Protein AF-A0A7C8EGX4-F1 (afdb_monomer_lite)

Sequence (87 aa):
MSLGTGQSADMERIPCRLCSRGTMRWAVIKPYNLNVGIAMMVAGFLCLITGLLSLLGLILLLIGGYLVWARKAVWLCDHCGAIVERV

Foldseek 3Di:
DDDPPDDDPPPPFPQDPVPSPWTWDKDWDQPADLVQLVVLLVVLVVCCVVVPNVVSSVVSNVVSVCSNPDIFIWTATPPPRDTHGDD

Radius of gyration: 21.51 Å; chains: 1; bounding box: 44×36×63 Å

Structure (mmCIF, N/CA/C/O backbone):
data_AF-A0A7C8EGX4-F1
#
_entry.id   AF-A0A7C8EGX4-F1
#
loop_
_atom_site.group_PDB
_atom_site.id
_atom_site.type_symbol
_atom_site.label_atom_id
_atom_site.label_alt_id
_atom_site.label_comp_id
_atom_site.label_asym_id
_atom_site.label_entity_id
_atom_site.label_seq_id
_atom_site.pdbx_PDB_ins_code
_atom_site.Cartn_x
_atom_site.Cartn_y
_atom_site.Cartn_z
_atom_site.occupancy
_atom_site.B_iso_or_equiv
_atom_site.auth_seq_id
_atom_site.auth_comp_id
_atom_site.auth_asym_id
_atom_site.auth_atom_id
_atom_site.pdbx_PDB_model_num
ATOM 1 N N . MET A 1 1 ? -22.344 -28.505 41.252 1.00 38.72 1 MET A N 1
ATOM 2 C CA . MET A 1 1 ? -21.431 -27.361 41.050 1.00 38.72 1 MET A CA 1
ATOM 3 C C . MET A 1 1 ? -20.987 -27.404 39.598 1.00 38.72 1 MET A C 1
ATOM 5 O O . MET A 1 1 ? -20.108 -28.184 39.265 1.00 38.72 1 MET A O 1
ATOM 9 N N . SER A 1 2 ? -21.686 -26.684 38.721 1.00 34.25 2 SER A N 1
ATOM 10 C CA . SER A 1 2 ? -21.415 -26.701 37.280 1.00 34.25 2 SER A CA 1
ATOM 11 C C . SER A 1 2 ? -20.484 -25.545 36.939 1.00 34.25 2 SER A C 1
ATOM 13 O O . SER A 1 2 ? -20.883 -24.387 37.032 1.00 34.25 2 SER A O 1
ATOM 15 N N . LEU A 1 3 ? -19.239 -25.861 36.580 1.00 47.78 3 LEU A N 1
ATOM 16 C CA . LEU A 1 3 ? -18.317 -24.905 35.978 1.00 47.78 3 LEU A CA 1
ATOM 17 C C . LEU A 1 3 ? -18.771 -24.640 34.539 1.00 47.78 3 LEU A C 1
ATOM 19 O O . LEU A 1 3 ? -18.592 -25.476 33.658 1.00 47.78 3 LEU A O 1
ATOM 23 N N . GLY A 1 4 ? -19.391 -23.482 34.317 1.00 45.34 4 GLY A N 1
ATOM 24 C CA . GLY A 1 4 ? -19.676 -22.965 32.984 1.00 45.34 4 GLY A CA 1
ATOM 25 C C . GLY A 1 4 ? -18.393 -22.465 32.328 1.00 45.34 4 GLY A C 1
ATOM 26 O O . GLY A 1 4 ? -18.043 -21.295 32.448 1.00 45.34 4 GLY A O 1
ATOM 27 N N . THR A 1 5 ? -17.685 -23.347 31.628 1.00 54.56 5 THR A N 1
ATOM 28 C CA . THR A 1 5 ? -16.677 -22.967 30.633 1.00 54.56 5 THR A CA 1
ATOM 29 C C . THR A 1 5 ? -17.401 -22.441 29.400 1.00 54.56 5 THR A C 1
ATOM 31 O O . THR A 1 5 ? -17.909 -23.221 28.597 1.00 54.56 5 THR A O 1
ATOM 34 N N . GLY A 1 6 ? -17.505 -21.120 29.273 1.00 44.31 6 GLY A N 1
ATOM 35 C CA . GLY A 1 6 ? -18.211 -20.524 28.141 1.00 44.31 6 GLY A CA 1
ATOM 36 C C . GLY A 1 6 ? -18.334 -19.008 28.187 1.00 44.31 6 GLY A C 1
ATOM 37 O O . GLY A 1 6 ? -19.402 -18.492 27.890 1.00 44.31 6 GLY A O 1
ATOM 38 N N . GLN A 1 7 ? -17.276 -18.285 28.557 1.00 43.06 7 GLN A N 1
ATOM 39 C CA . GLN A 1 7 ? -17.153 -16.884 28.150 1.00 43.06 7 GLN A CA 1
ATOM 40 C C . GLN A 1 7 ? -16.093 -16.801 27.064 1.00 43.06 7 GLN A C 1
ATOM 42 O O . GLN A 1 7 ? -14.896 -16.650 27.293 1.00 43.06 7 GLN A O 1
ATOM 47 N N . SER A 1 8 ? -16.606 -17.040 25.862 1.00 45.22 8 SER A N 1
ATOM 48 C CA . SER A 1 8 ? -16.162 -16.500 24.589 1.00 45.22 8 SER A CA 1
ATOM 49 C C . SER A 1 8 ? -15.335 -15.233 24.776 1.00 45.22 8 SER A C 1
ATOM 51 O O . SER A 1 8 ? -15.743 -14.335 25.504 1.00 45.22 8 SER A O 1
ATOM 53 N N . ALA A 1 9 ? -14.202 -15.154 24.086 1.00 41.41 9 ALA A N 1
ATOM 54 C CA . ALA A 1 9 ? -13.483 -13.913 23.869 1.00 41.41 9 ALA A CA 1
ATOM 55 C C . ALA A 1 9 ? -14.457 -12.854 23.322 1.00 41.41 9 ALA A C 1
ATOM 57 O O . ALA A 1 9 ? -14.733 -12.813 22.121 1.00 41.41 9 ALA A O 1
ATOM 58 N N . ASP A 1 10 ? -15.017 -12.040 24.214 1.00 46.09 10 ASP A N 1
ATOM 59 C CA . ASP A 1 10 ? -15.786 -10.858 23.871 1.00 46.09 10 ASP A CA 1
ATOM 60 C C . ASP A 1 10 ? -14.809 -9.900 23.192 1.00 46.09 10 ASP A C 1
ATOM 62 O O . ASP A 1 10 ? -14.097 -9.127 23.831 1.00 46.09 10 ASP A O 1
ATOM 66 N N . MET A 1 11 ? -14.723 -9.996 21.862 1.00 54.28 11 MET A N 1
ATOM 67 C CA . MET A 1 11 ? -14.251 -8.894 21.035 1.00 54.28 11 MET A CA 1
ATOM 68 C C . MET A 1 11 ? -15.105 -7.698 21.419 1.00 54.28 11 MET A C 1
ATOM 70 O O . MET A 1 11 ? -16.271 -7.628 21.036 1.00 54.28 11 MET A O 1
ATOM 74 N N . GLU A 1 12 ? -14.524 -6.816 22.225 1.00 55.22 12 GLU A N 1
ATOM 75 C CA . GLU A 1 12 ? -15.108 -5.581 22.723 1.00 55.22 12 GLU A CA 1
ATOM 76 C C . GLU A 1 12 ? -15.794 -4.849 21.559 1.00 55.22 12 GLU A C 1
ATOM 78 O O . GLU A 1 12 ? -15.151 -4.232 20.705 1.00 55.22 12 GLU A O 1
ATOM 83 N N . ARG A 1 13 ? -17.119 -5.010 21.445 1.00 60.34 13 ARG A N 1
ATOM 84 C CA . ARG A 1 13 ? -17.905 -4.391 20.377 1.00 60.34 13 ARG A CA 1
ATOM 85 C C . ARG A 1 13 ? -18.082 -2.932 20.750 1.00 60.34 13 ARG A C 1
ATOM 87 O O . ARG A 1 13 ? -19.007 -2.580 21.476 1.00 60.34 13 ARG A O 1
ATOM 94 N N . ILE A 1 14 ? -17.183 -2.085 20.262 1.00 71.06 14 ILE A N 1
ATOM 95 C CA . ILE A 1 14 ? -17.234 -0.648 20.525 1.00 71.06 14 ILE A CA 1
ATOM 96 C C . ILE A 1 14 ? -18.506 -0.083 19.862 1.00 71.06 14 ILE A C 1
ATOM 98 O O . ILE A 1 14 ? -18.655 -0.193 18.639 1.00 71.06 14 ILE A O 1
ATOM 102 N N . PRO A 1 15 ? -19.443 0.512 20.622 1.00 73.81 15 PRO A N 1
ATOM 103 C CA . PRO A 1 15 ? -20.626 1.132 20.041 1.00 73.81 15 PRO A CA 1
ATOM 104 C C . PRO A 1 15 ? -20.223 2.357 19.211 1.00 73.81 15 PRO A C 1
ATOM 106 O O . PRO A 1 15 ? -19.368 3.156 19.606 1.00 73.81 15 PRO A O 1
ATOM 109 N N . CYS A 1 16 ? -20.839 2.530 18.043 1.00 78.62 16 CYS A N 1
ATOM 110 C CA . CYS A 1 16 ? -20.557 3.675 17.187 1.00 78.62 16 CYS A CA 1
ATOM 111 C C . CYS A 1 16 ? -21.082 4.966 17.832 1.00 78.62 16 CYS A C 1
ATOM 113 O O . CYS A 1 16 ? -22.291 5.180 17.890 1.00 78.62 16 CYS A O 1
ATOM 115 N N . ARG A 1 17 ? -20.189 5.872 18.257 1.00 76.88 17 ARG A N 1
ATOM 116 C CA . ARG A 1 17 ? -20.580 7.172 18.844 1.00 76.88 17 ARG A CA 1
ATOM 117 C C . ARG A 1 17 ? -21.363 8.082 17.890 1.00 76.88 17 ARG A C 1
ATOM 119 O O . ARG A 1 17 ? -22.047 8.979 18.362 1.00 76.88 17 ARG A O 1
ATOM 126 N N . LEU A 1 18 ? -21.273 7.857 16.575 1.00 80.19 18 LEU A N 1
ATOM 127 C CA . LEU A 1 18 ? -21.945 8.692 15.577 1.00 80.19 18 LEU A CA 1
ATOM 128 C C . LEU A 1 18 ? -23.437 8.356 15.434 1.00 80.19 18 LEU A C 1
ATOM 130 O O . LEU A 1 18 ? -24.259 9.257 15.337 1.00 80.19 18 LEU A O 1
ATOM 134 N N . CYS A 1 19 ? -23.788 7.066 15.403 1.00 81.44 19 CYS A N 1
ATOM 135 C CA . CYS A 1 19 ? -25.170 6.623 15.181 1.00 81.44 19 CYS A CA 1
ATOM 136 C C . CYS A 1 19 ? -25.817 5.932 16.385 1.00 81.44 19 CYS A C 1
ATOM 138 O O . CYS A 1 19 ? -27.006 5.634 16.302 1.00 81.44 19 CYS A O 1
ATOM 140 N N . SER A 1 20 ? -25.040 5.615 17.433 1.00 74.75 20 SER A N 1
ATOM 141 C CA . SER A 1 20 ? -25.412 4.927 18.689 1.00 74.75 20 SER A CA 1
ATOM 142 C C . SER A 1 20 ? -26.182 3.601 18.567 1.00 74.75 20 SER A C 1
ATOM 144 O O . SER A 1 20 ? -26.430 2.944 19.572 1.00 74.75 20 SER A O 1
ATOM 146 N N . ARG A 1 21 ? -26.513 3.169 17.345 1.00 77.38 21 ARG A N 1
ATOM 147 C CA . ARG A 1 21 ? -27.236 1.932 17.021 1.00 77.38 21 ARG A CA 1
ATOM 148 C C . ARG A 1 21 ? -26.329 0.832 16.482 1.00 77.38 21 ARG A C 1
ATOM 150 O O . ARG A 1 21 ? -26.616 -0.342 16.673 1.00 77.38 21 ARG A O 1
ATOM 157 N N . GLY A 1 22 ? -25.272 1.205 15.762 1.00 78.88 22 GLY A N 1
ATOM 158 C CA . GLY A 1 22 ? -24.352 0.262 15.132 1.00 78.88 22 GLY A CA 1
ATOM 159 C C . GLY A 1 22 ? -23.167 -0.103 16.021 1.00 78.88 22 GLY A C 1
ATOM 160 O O . GLY A 1 22 ? -22.715 0.698 16.841 1.00 78.88 22 GLY A O 1
ATOM 161 N N . THR A 1 23 ? -22.621 -1.296 15.809 1.00 81.44 23 THR A N 1
ATOM 162 C CA . THR A 1 23 ? -21.328 -1.708 16.363 1.00 81.44 23 THR A CA 1
ATOM 163 C C . THR A 1 23 ? -20.204 -1.380 15.389 1.00 81.44 23 THR A C 1
ATOM 165 O O . THR A 1 23 ? -20.384 -1.429 14.169 1.00 81.44 23 THR A O 1
ATOM 168 N N . MET A 1 24 ? -19.039 -1.029 15.923 1.00 78.12 24 MET A N 1
ATOM 169 C CA . MET A 1 24 ? -17.820 -0.892 15.138 1.00 78.12 24 MET A CA 1
ATOM 170 C C . MET A 1 24 ? -17.220 -2.279 14.920 1.00 78.12 24 MET A C 1
ATOM 172 O O . MET A 1 24 ? -16.949 -3.000 15.882 1.00 78.12 24 MET A O 1
ATOM 176 N N . ARG A 1 25 ? -16.988 -2.643 13.662 1.00 80.25 25 ARG A N 1
ATOM 177 C CA . ARG A 1 25 ? -16.229 -3.837 13.297 1.00 80.25 25 ARG A CA 1
ATOM 178 C C . ARG A 1 25 ? -14.806 -3.467 12.918 1.00 80.25 25 ARG A C 1
ATOM 180 O O . ARG A 1 25 ? -14.544 -2.399 12.360 1.00 80.25 25 ARG A O 1
ATOM 187 N N . TRP A 1 26 ? -13.894 -4.388 13.194 1.00 76.69 26 TRP A N 1
ATOM 188 C CA . TRP A 1 26 ? -12.531 -4.294 12.706 1.00 76.69 26 TRP A CA 1
ATOM 189 C C . TRP A 1 26 ? -12.519 -4.559 11.200 1.00 76.69 26 TRP A C 1
ATOM 191 O O . TRP A 1 26 ? -12.960 -5.616 10.744 1.00 76.69 26 TRP A O 1
ATOM 201 N N . ALA A 1 27 ? -12.031 -3.592 10.429 1.00 75.44 27 ALA A N 1
ATOM 202 C CA . ALA A 1 27 ? -11.852 -3.739 8.996 1.00 75.44 27 ALA A CA 1
ATOM 203 C C . ALA A 1 27 ? -10.462 -3.245 8.597 1.00 75.44 27 ALA A C 1
ATOM 205 O O . ALA A 1 27 ? -10.014 -2.171 8.994 1.00 75.44 27 ALA A O 1
ATOM 206 N N . VAL A 1 28 ? -9.775 -4.025 7.770 1.00 76.56 28 VAL A N 1
ATOM 207 C CA . VAL A 1 28 ? -8.551 -3.571 7.112 1.00 76.56 28 VAL A CA 1
ATOM 208 C C . VAL A 1 28 ? -8.943 -3.079 5.736 1.00 76.56 28 VAL A C 1
ATOM 210 O O . VAL A 1 28 ? -9.271 -3.879 4.859 1.00 76.56 28 VAL A O 1
ATOM 213 N N . ILE A 1 29 ? -8.928 -1.763 5.555 1.00 76.62 29 ILE A N 1
ATOM 214 C CA . ILE A 1 29 ? -9.199 -1.152 4.257 1.00 76.62 29 ILE A CA 1
ATOM 215 C C . ILE A 1 29 ? -7.890 -0.755 3.583 1.00 76.62 29 ILE A C 1
ATOM 217 O O . ILE A 1 29 ? -6.875 -0.476 4.230 1.00 76.62 29 ILE A O 1
ATOM 221 N N . LYS A 1 30 ? -7.916 -0.737 2.251 1.00 74.75 30 LYS A N 1
ATOM 222 C CA . LYS A 1 30 ? -6.852 -0.126 1.458 1.00 74.75 30 LYS A CA 1
ATOM 223 C C . LYS A 1 30 ? -7.119 1.382 1.439 1.00 74.75 30 LYS A C 1
ATOM 225 O O . LYS A 1 30 ? -8.162 1.776 0.924 1.00 74.75 30 LYS A O 1
ATOM 230 N N . PRO A 1 31 ? -6.236 2.215 2.019 1.00 68.25 31 PRO A N 1
ATOM 231 C CA . PRO A 1 31 ? -6.443 3.662 2.065 1.00 68.25 31 PRO A CA 1
ATOM 232 C C . PRO A 1 31 ? -6.323 4.310 0.680 1.00 68.25 31 PRO A C 1
ATOM 234 O O . PRO A 1 31 ? -6.841 5.399 0.462 1.00 68.25 31 PRO A O 1
ATOM 237 N N . TYR A 1 32 ? -5.660 3.633 -0.259 1.00 75.75 32 TYR A N 1
ATOM 238 C CA . TYR A 1 32 ? -5.410 4.131 -1.603 1.00 75.75 32 TYR A CA 1
ATOM 239 C C . TYR A 1 32 ? -6.130 3.294 -2.656 1.00 75.75 32 TYR A C 1
ATOM 241 O O . TYR A 1 32 ? -6.368 2.095 -2.485 1.00 75.75 32 TYR A O 1
ATOM 249 N N . ASN A 1 33 ? -6.447 3.937 -3.781 1.00 80.38 33 ASN A N 1
ATOM 250 C CA . ASN A 1 33 ? -7.014 3.255 -4.931 1.00 80.38 33 ASN A CA 1
ATOM 251 C C . ASN A 1 33 ? -5.955 2.334 -5.552 1.00 80.38 33 ASN A C 1
ATOM 253 O O . ASN A 1 33 ? -4.936 2.791 -6.071 1.00 80.38 33 ASN A O 1
ATOM 257 N N . LEU A 1 34 ? -6.218 1.030 -5.510 1.00 82.44 34 LEU A N 1
ATOM 258 C CA . LEU A 1 34 ? -5.313 -0.005 -6.002 1.00 82.44 34 LEU A CA 1
ATOM 259 C C . LEU A 1 34 ? -4.931 0.202 -7.477 1.00 82.44 34 LEU A C 1
ATOM 261 O O . LEU A 1 34 ? -3.789 -0.053 -7.851 1.00 82.44 34 LEU A O 1
ATOM 265 N N . ASN A 1 35 ? -5.848 0.741 -8.285 1.00 86.69 35 ASN A N 1
ATOM 266 C CA . ASN A 1 35 ? -5.600 1.027 -9.699 1.00 86.69 35 ASN A CA 1
ATOM 267 C C . ASN A 1 35 ? -4.496 2.074 -9.890 1.00 86.69 35 ASN A C 1
ATOM 269 O O . ASN A 1 35 ? -3.700 1.957 -10.817 1.00 86.69 35 ASN A O 1
ATOM 273 N N . VAL A 1 36 ? -4.409 3.064 -8.994 1.00 87.12 36 VAL A N 1
ATOM 274 C CA . VAL A 1 36 ? -3.359 4.094 -9.039 1.00 87.12 36 VAL A CA 1
ATOM 275 C C . VAL A 1 36 ? -2.001 3.474 -8.719 1.00 87.12 36 VAL A C 1
ATOM 277 O O . VAL A 1 36 ? -1.035 3.719 -9.436 1.00 87.12 36 VAL A O 1
ATOM 280 N N . GLY A 1 37 ? -1.930 2.610 -7.701 1.00 86.19 37 GLY A N 1
ATOM 281 C CA . GLY A 1 37 ? -0.696 1.898 -7.357 1.00 86.19 37 GLY A CA 1
ATOM 282 C C . GLY A 1 37 ? -0.191 1.001 -8.494 1.00 86.19 37 GLY A C 1
ATOM 283 O O . GLY A 1 37 ? 0.992 1.042 -8.830 1.00 86.19 37 GLY A O 1
ATOM 284 N N . ILE A 1 38 ? -1.093 0.257 -9.147 1.00 90.06 38 ILE A N 1
ATOM 285 C CA . ILE A 1 38 ? -0.755 -0.560 -10.325 1.00 90.06 38 ILE A CA 1
ATOM 286 C C . ILE A 1 38 ? -0.292 0.321 -11.490 1.00 90.06 38 ILE A C 1
ATOM 288 O O . ILE A 1 38 ? 0.730 0.022 -12.104 1.00 90.06 38 ILE A O 1
ATOM 292 N N . ALA A 1 39 ? -0.993 1.419 -11.782 1.00 91.06 39 ALA A N 1
ATOM 293 C CA . ALA A 1 39 ? -0.608 2.329 -12.860 1.00 91.06 39 ALA A CA 1
ATOM 294 C C . ALA A 1 39 ? 0.802 2.908 -12.644 1.00 91.06 39 ALA A C 1
ATOM 296 O O . ALA A 1 39 ? 1.602 2.944 -13.580 1.00 91.06 39 ALA A O 1
ATOM 297 N N . MET A 1 40 ? 1.140 3.287 -11.406 1.00 90.44 40 MET A N 1
ATOM 298 C CA . MET A 1 40 ? 2.487 3.754 -11.060 1.00 90.44 40 MET A CA 1
ATOM 299 C C . MET A 1 40 ? 3.542 2.656 -11.214 1.00 90.44 40 MET A C 1
ATOM 301 O O . MET A 1 40 ? 4.633 2.940 -11.709 1.00 90.44 40 MET A O 1
ATOM 305 N N . MET A 1 41 ? 3.223 1.403 -10.866 1.00 91.88 41 MET A N 1
ATOM 306 C CA . MET A 1 41 ? 4.136 0.284 -11.110 1.00 91.88 41 MET A CA 1
ATOM 307 C C . MET A 1 41 ? 4.414 0.077 -12.601 1.00 91.88 41 MET A C 1
ATOM 309 O O . MET A 1 41 ? 5.570 -0.067 -12.994 1.00 91.88 41 MET A O 1
ATOM 313 N N . VAL A 1 42 ? 3.370 0.083 -13.435 1.00 93.69 42 VAL A N 1
ATOM 314 C CA . VAL A 1 42 ? 3.502 -0.106 -14.889 1.00 93.69 42 VAL A CA 1
ATOM 315 C C . VAL A 1 42 ? 4.337 1.019 -15.500 1.00 93.69 42 VAL A C 1
ATOM 317 O O . VAL A 1 42 ? 5.264 0.747 -16.262 1.00 93.69 42 VAL A O 1
ATOM 320 N N . ALA A 1 43 ? 4.072 2.273 -15.121 1.00 91.50 43 ALA A N 1
ATOM 321 C CA . ALA A 1 43 ? 4.865 3.417 -15.565 1.00 91.50 43 ALA A CA 1
ATOM 322 C C . ALA A 1 43 ? 6.338 3.295 -15.136 1.00 91.50 43 ALA A C 1
ATOM 324 O O . ALA A 1 43 ? 7.237 3.485 -15.954 1.00 91.50 43 ALA A O 1
ATOM 325 N N . GLY A 1 44 ? 6.594 2.911 -13.880 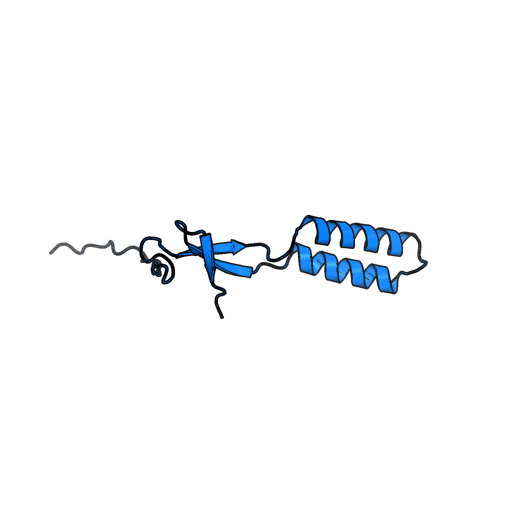1.00 91.50 44 GLY A N 1
ATOM 326 C CA . GLY A 1 44 ? 7.951 2.713 -13.373 1.00 91.50 44 GLY A CA 1
ATOM 327 C C . GLY A 1 44 ? 8.712 1.610 -14.111 1.00 91.50 44 GLY A C 1
ATOM 328 O O . GLY A 1 44 ? 9.882 1.785 -14.458 1.00 91.50 44 GLY A O 1
ATOM 329 N N . PHE A 1 45 ? 8.034 0.5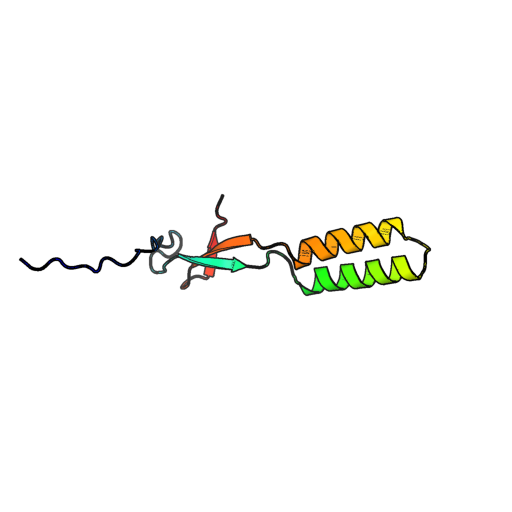05 -14.426 1.00 92.19 45 PHE A N 1
ATOM 330 C CA . PHE A 1 45 ? 8.608 -0.603 -15.188 1.00 92.19 45 PHE A CA 1
ATOM 331 C C . PHE A 1 45 ? 8.954 -0.199 -16.630 1.00 92.19 45 PHE A C 1
ATOM 333 O O . PHE A 1 45 ? 10.044 -0.508 -17.112 1.00 92.19 45 PHE A O 1
ATOM 340 N N . LEU A 1 46 ? 8.080 0.565 -17.296 1.00 92.81 46 LEU A N 1
ATOM 341 C CA . LEU A 1 46 ? 8.350 1.125 -18.627 1.00 92.81 46 LEU A CA 1
ATOM 342 C C . LEU A 1 46 ? 9.557 2.079 -18.616 1.00 92.81 46 LEU A C 1
ATOM 344 O O . LEU A 1 46 ? 10.398 2.023 -19.517 1.00 92.81 46 LEU A O 1
ATOM 348 N N . CYS A 1 47 ? 9.689 2.915 -17.581 1.00 90.56 47 CYS A N 1
ATOM 349 C CA . CYS A 1 47 ? 10.853 3.792 -17.411 1.00 90.56 47 CYS A CA 1
ATOM 350 C C . CYS A 1 47 ? 12.162 3.014 -17.202 1.0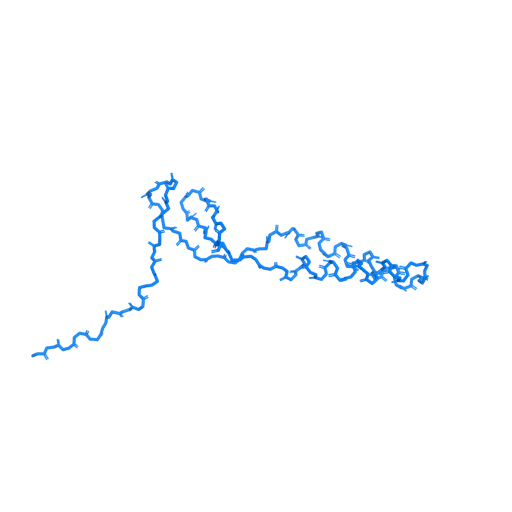0 90.56 47 CYS A C 1
ATOM 352 O O . CYS A 1 47 ? 13.210 3.458 -17.671 1.00 90.56 47 CYS A O 1
ATOM 354 N N . LEU A 1 48 ? 12.116 1.863 -16.523 1.00 90.06 48 LEU A N 1
ATOM 355 C CA . LEU A 1 48 ? 13.289 1.007 -16.320 1.00 90.06 48 LEU A CA 1
ATOM 356 C C . LEU A 1 48 ? 13.710 0.280 -17.598 1.00 90.06 48 LEU A C 1
ATOM 358 O O . LEU A 1 48 ? 14.898 0.259 -17.906 1.00 90.06 48 LEU A O 1
ATOM 362 N N . ILE A 1 49 ? 12.758 -0.268 -18.362 1.00 91.12 49 ILE A N 1
ATOM 363 C CA . ILE A 1 49 ? 13.054 -0.962 -19.629 1.00 91.12 49 ILE A CA 1
ATOM 364 C C . ILE A 1 49 ? 13.669 -0.007 -20.653 1.00 91.12 49 ILE A C 1
ATOM 366 O O . ILE A 1 49 ? 14.598 -0.374 -21.366 1.00 91.12 49 ILE A O 1
ATOM 370 N N . THR A 1 50 ? 13.154 1.219 -20.734 1.00 88.69 50 THR A N 1
ATOM 371 C CA . THR A 1 50 ? 13.634 2.217 -21.701 1.00 88.69 50 THR A CA 1
ATOM 372 C C . THR A 1 50 ? 14.976 2.839 -21.314 1.00 88.69 50 THR A C 1
ATOM 374 O O . THR A 1 50 ? 15.604 3.480 -22.152 1.00 88.69 50 THR A O 1
ATOM 377 N N . GLY A 1 51 ? 15.429 2.678 -20.065 1.00 82.06 51 GLY A N 1
ATOM 378 C CA . GLY A 1 51 ? 16.734 3.149 -19.586 1.00 82.06 51 GLY A CA 1
ATOM 379 C C . GLY A 1 51 ? 16.911 4.672 -19.522 1.00 82.06 51 GLY A C 1
ATOM 380 O O . GLY A 1 51 ? 17.938 5.142 -19.040 1.00 82.06 51 GLY A O 1
ATOM 381 N N . LEU A 1 52 ? 15.924 5.457 -19.969 1.00 79.81 52 LEU A N 1
ATOM 382 C CA . LEU A 1 52 ? 15.992 6.922 -20.000 1.00 79.81 52 LEU A CA 1
ATOM 383 C C . LEU A 1 52 ? 15.921 7.539 -18.596 1.00 79.81 52 LEU A C 1
ATOM 385 O O . LEU A 1 52 ? 16.497 8.589 -18.331 1.00 79.81 52 LEU A O 1
ATOM 389 N N . LEU A 1 53 ? 15.158 6.897 -17.710 1.00 86.75 53 LEU A N 1
ATOM 390 C CA . LEU A 1 53 ? 14.706 7.441 -16.429 1.00 86.75 53 LEU A CA 1
ATOM 391 C C . LEU A 1 53 ? 14.753 6.361 -15.341 1.00 86.75 53 LEU A C 1
ATOM 393 O O . LEU A 1 53 ? 13.842 6.242 -14.526 1.00 86.75 53 LEU A O 1
ATOM 397 N N . SER A 1 54 ? 15.817 5.559 -15.317 1.00 87.44 54 SER A N 1
ATOM 398 C CA . SER A 1 54 ? 15.942 4.385 -14.440 1.00 87.44 54 SER A CA 1
ATOM 399 C C . SER A 1 54 ? 15.761 4.719 -12.954 1.00 87.44 54 SER A C 1
ATOM 401 O O . SER A 1 54 ? 15.097 3.981 -12.229 1.00 87.44 54 SER A O 1
ATOM 403 N N . LEU A 1 55 ? 16.286 5.867 -12.505 1.00 90.06 55 LEU A N 1
ATOM 404 C CA . LEU A 1 55 ? 16.150 6.324 -11.118 1.00 90.06 55 LEU A CA 1
ATOM 405 C C . LEU A 1 55 ? 14.694 6.684 -10.777 1.00 90.06 55 LEU A C 1
ATOM 407 O O . LEU A 1 55 ? 14.179 6.288 -9.734 1.00 90.06 55 LEU A O 1
ATOM 411 N N . LEU A 1 56 ? 14.009 7.380 -11.690 1.00 89.38 56 LEU A N 1
ATOM 412 C CA . LEU A 1 56 ? 12.592 7.714 -11.546 1.00 89.38 56 LEU A CA 1
ATOM 413 C C . LEU A 1 56 ? 11.720 6.451 -11.593 1.00 89.38 56 LEU A C 1
ATOM 415 O O . LEU A 1 56 ? 10.801 6.314 -10.791 1.00 89.38 56 LEU A O 1
ATOM 419 N N . GLY A 1 57 ? 12.033 5.511 -12.488 1.00 90.94 57 GLY A N 1
ATOM 420 C CA . GLY A 1 57 ? 11.338 4.231 -12.603 1.00 90.94 57 GLY A CA 1
ATOM 421 C C . GLY A 1 57 ? 11.426 3.398 -11.325 1.00 90.94 57 GLY A C 1
ATOM 422 O O . GLY A 1 57 ? 10.416 2.862 -10.870 1.00 90.94 57 GLY A O 1
ATOM 423 N N . LEU A 1 58 ? 12.600 3.368 -10.687 1.00 92.06 58 LEU A N 1
ATOM 424 C CA . LEU A 1 58 ? 12.791 2.720 -9.389 1.00 92.06 58 LEU A CA 1
ATOM 425 C C . LEU A 1 58 ? 11.934 3.373 -8.289 1.00 92.06 58 LEU A C 1
ATOM 427 O O . LEU A 1 58 ? 11.255 2.674 -7.539 1.00 92.06 58 LEU A O 1
ATOM 431 N N . ILE A 1 59 ? 11.924 4.710 -8.214 1.00 93.00 59 ILE A N 1
ATOM 432 C CA . ILE A 1 59 ? 11.106 5.457 -7.242 1.00 93.00 59 ILE A CA 1
ATOM 433 C C . ILE A 1 59 ? 9.614 5.174 -7.464 1.00 93.00 59 ILE A C 1
ATOM 435 O O . ILE A 1 59 ? 8.890 4.894 -6.509 1.00 93.00 59 ILE A O 1
ATOM 439 N N . LEU A 1 60 ? 9.156 5.190 -8.717 1.00 91.06 60 LEU A N 1
ATOM 440 C CA . LEU A 1 60 ? 7.773 4.878 -9.087 1.00 91.06 60 LEU A CA 1
ATOM 441 C C . LEU A 1 60 ? 7.374 3.456 -8.686 1.00 91.06 60 LEU A C 1
ATOM 443 O O . LEU A 1 60 ? 6.275 3.265 -8.168 1.00 91.06 60 LEU A O 1
ATOM 447 N N . LEU A 1 61 ? 8.259 2.472 -8.868 1.00 91.94 61 LEU A N 1
ATOM 448 C CA . LEU A 1 61 ? 8.016 1.099 -8.420 1.00 91.94 61 LEU A CA 1
ATOM 449 C C . LEU A 1 61 ? 7.899 1.003 -6.897 1.00 91.94 61 LEU A C 1
ATOM 451 O O . LEU A 1 61 ? 6.986 0.338 -6.407 1.00 91.94 61 LEU A O 1
ATOM 455 N N . LEU A 1 62 ? 8.781 1.671 -6.148 1.00 92.12 62 LEU A N 1
ATOM 456 C CA . LEU A 1 62 ? 8.727 1.680 -4.684 1.00 92.12 62 LEU A CA 1
ATOM 457 C C . LEU A 1 62 ? 7.439 2.337 -4.174 1.00 92.12 62 LEU A C 1
ATOM 459 O O . LEU A 1 62 ? 6.767 1.777 -3.308 1.00 92.12 62 LEU A O 1
ATOM 463 N N . ILE A 1 63 ? 7.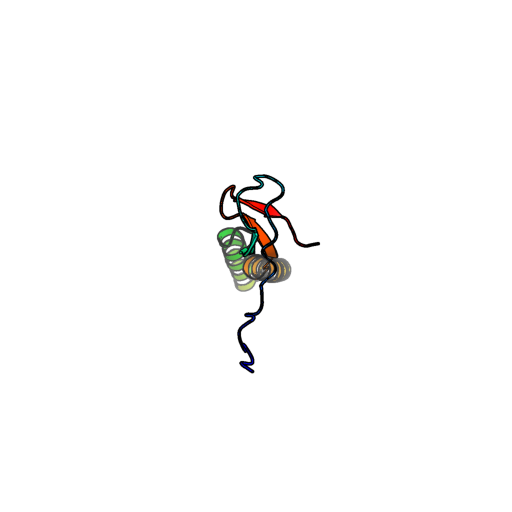058 3.483 -4.744 1.00 90.81 63 ILE A N 1
ATOM 464 C CA . ILE A 1 63 ? 5.822 4.190 -4.383 1.00 90.81 63 ILE A CA 1
ATOM 465 C C . ILE A 1 63 ? 4.594 3.367 -4.786 1.00 90.81 63 ILE A C 1
ATOM 467 O O . ILE A 1 63 ? 3.689 3.188 -3.974 1.00 90.81 63 ILE A O 1
ATOM 471 N N . GLY A 1 64 ? 4.561 2.818 -6.001 1.00 88.38 64 GLY A N 1
ATOM 472 C CA . GLY A 1 64 ? 3.475 1.951 -6.463 1.00 88.38 64 GLY A CA 1
ATOM 473 C C . GLY A 1 64 ? 3.323 0.709 -5.580 1.00 88.38 64 GLY A C 1
ATOM 474 O O . GLY A 1 64 ? 2.217 0.393 -5.146 1.00 88.38 64 GLY A O 1
ATOM 475 N N . GLY A 1 65 ? 4.441 0.066 -5.228 1.00 89.50 65 GLY A N 1
ATOM 476 C CA . GLY A 1 65 ? 4.520 -1.019 -4.244 1.00 89.50 65 GLY A CA 1
ATOM 477 C C . GLY A 1 65 ? 3.927 -0.638 -2.904 1.00 89.50 65 GLY A C 1
ATOM 478 O O . GLY A 1 65 ? 3.031 -1.320 -2.405 1.00 89.50 65 GLY A O 1
ATOM 479 N N . TYR A 1 66 ? 4.372 0.489 -2.362 1.00 88.00 66 TYR A N 1
ATOM 480 C CA . TYR A 1 66 ? 3.860 1.010 -1.107 1.00 88.00 66 TYR A CA 1
ATOM 481 C C . TYR A 1 66 ? 2.349 1.257 -1.166 1.00 88.00 66 TYR A C 1
ATOM 483 O O . TYR A 1 66 ? 1.631 0.807 -0.281 1.00 88.00 66 TYR A O 1
ATOM 491 N N . LEU A 1 67 ? 1.833 1.888 -2.222 1.00 85.69 67 LEU A N 1
ATOM 492 C CA . LEU A 1 67 ? 0.400 2.169 -2.368 1.00 85.69 67 LEU A CA 1
ATOM 493 C C . LEU A 1 67 ? -0.450 0.895 -2.482 1.00 85.69 67 LEU A C 1
ATOM 495 O O . LEU A 1 67 ? -1.548 0.840 -1.927 1.00 85.69 67 LEU A O 1
ATOM 499 N N . VAL A 1 68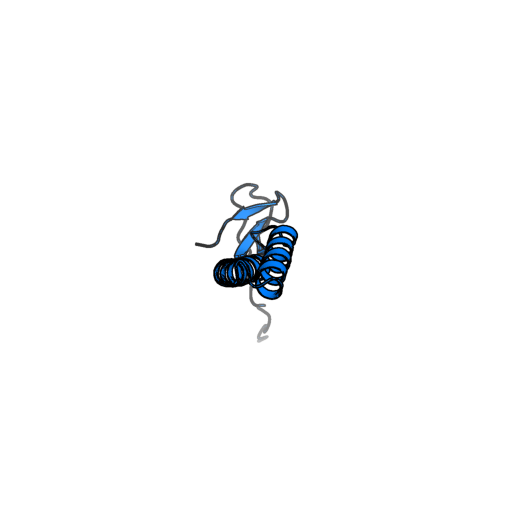 ? 0.044 -0.130 -3.182 1.00 85.31 68 VAL A N 1
ATOM 500 C CA . VAL A 1 68 ? -0.655 -1.420 -3.328 1.00 85.31 68 VAL A CA 1
ATOM 501 C C . VAL A 1 68 ? -0.671 -2.198 -2.010 1.00 85.31 68 VAL A C 1
ATOM 503 O O . VAL A 1 68 ? -1.645 -2.903 -1.716 1.00 85.31 68 VAL A O 1
ATOM 506 N N . TRP A 1 69 ? 0.401 -2.086 -1.223 1.00 82.62 69 TRP A N 1
ATOM 507 C CA . TRP A 1 69 ? 0.601 -2.892 -0.021 1.00 82.62 69 TRP A CA 1
ATOM 508 C C . TRP A 1 69 ? 0.215 -2.192 1.279 1.00 82.62 69 TRP A C 1
ATOM 510 O O . TRP A 1 69 ? -0.038 -2.871 2.275 1.00 82.62 69 TRP A O 1
ATOM 520 N N . ALA A 1 70 ? 0.096 -0.865 1.268 1.00 81.75 70 ALA A N 1
ATOM 521 C CA . ALA A 1 70 ? -0.380 -0.087 2.395 1.00 81.75 70 ALA A CA 1
ATOM 522 C C . ALA A 1 70 ? -1.768 -0.582 2.812 1.00 81.75 70 ALA A C 1
ATOM 524 O O . ALA A 1 70 ? -2.743 -0.548 2.056 1.00 81.75 70 ALA A O 1
ATOM 525 N N . ARG A 1 71 ? -1.848 -1.062 4.049 1.00 75.38 71 ARG A N 1
ATOM 526 C CA . ARG A 1 71 ? -3.086 -1.484 4.695 1.00 75.38 71 ARG A CA 1
ATOM 527 C C . ARG A 1 71 ? -3.294 -0.605 5.910 1.00 75.38 71 ARG A C 1
ATOM 529 O O . ARG A 1 71 ? -2.371 -0.439 6.705 1.00 75.38 71 ARG A O 1
ATOM 536 N N . LYS A 1 72 ? -4.500 -0.062 6.061 1.00 73.94 72 LYS A N 1
ATOM 537 C CA . LYS A 1 72 ? -4.871 0.722 7.237 1.00 73.94 72 LYS A CA 1
ATOM 538 C C . LYS A 1 72 ? -5.957 -0.022 8.001 1.00 73.94 72 LYS A C 1
ATOM 540 O O . LYS A 1 72 ? -6.986 -0.390 7.433 1.00 73.94 72 LYS A O 1
ATOM 545 N N . ALA A 1 73 ? -5.695 -0.292 9.276 1.00 74.81 73 ALA A N 1
ATOM 546 C CA . ALA A 1 73 ? -6.699 -0.840 10.173 1.00 74.81 73 ALA A CA 1
ATOM 547 C C . ALA A 1 73 ? -7.622 0.300 10.603 1.00 74.81 73 ALA A C 1
ATOM 549 O O . ALA A 1 73 ? -7.169 1.291 11.178 1.00 74.81 73 ALA A O 1
ATOM 550 N N . VAL A 1 74 ? -8.906 0.167 10.300 1.00 78.69 74 VAL A N 1
ATOM 551 C CA . VAL A 1 74 ? -9.927 1.143 10.671 1.00 78.69 74 VAL A CA 1
ATOM 552 C C . VAL A 1 74 ? -11.056 0.452 11.413 1.00 78.69 74 VAL A C 1
ATOM 554 O O . VAL A 1 74 ? -11.345 -0.731 11.206 1.00 78.69 74 VAL A O 1
ATOM 557 N N . TRP A 1 75 ? -11.718 1.213 12.271 1.00 79.25 75 TRP A N 1
ATOM 558 C CA . TRP A 1 75 ? -13.007 0.824 12.811 1.00 79.25 75 TRP A CA 1
ATOM 559 C C . TRP A 1 75 ? -14.085 1.302 11.849 1.00 79.25 75 TRP A C 1
ATOM 561 O O . TRP A 1 75 ? -14.147 2.489 11.530 1.00 79.25 75 TRP A O 1
ATOM 571 N N . LEU A 1 76 ? -14.907 0.375 11.362 1.00 80.75 76 LEU A N 1
ATOM 572 C CA . LEU A 1 76 ? -15.998 0.673 10.442 1.00 80.75 76 LEU A CA 1
ATOM 573 C C . LEU A 1 76 ? -17.325 0.351 11.122 1.00 80.75 76 LEU A C 1
ATOM 575 O O . LEU A 1 76 ? -17.511 -0.758 11.616 1.00 80.75 76 LEU A O 1
ATOM 579 N N . CYS A 1 77 ? -18.255 1.297 11.150 1.00 83.81 77 CYS A N 1
ATOM 580 C CA . CYS A 1 77 ? -19.596 1.033 11.658 1.00 83.81 77 CYS A CA 1
ATOM 581 C C . CYS A 1 77 ? -20.452 0.331 10.596 1.00 83.81 77 CYS A C 1
ATOM 583 O O . CYS A 1 77 ? -20.623 0.862 9.499 1.00 83.81 77 CYS A O 1
ATOM 585 N N . ASP A 1 78 ? -21.080 -0.793 10.949 1.00 79.94 78 ASP A N 1
ATOM 586 C CA . ASP A 1 78 ? -21.945 -1.551 10.029 1.00 79.94 78 ASP A CA 1
ATOM 587 C C . ASP A 1 78 ? -23.186 -0.766 9.571 1.00 79.94 78 ASP A C 1
ATOM 589 O O . ASP A 1 78 ? -23.688 -0.980 8.473 1.00 79.94 78 ASP A O 1
ATOM 593 N N . HIS A 1 79 ? -23.679 0.153 10.408 1.00 82.25 79 HIS A N 1
ATOM 594 C CA . HIS A 1 79 ? -24.963 0.814 10.177 1.00 82.25 79 HIS A CA 1
ATOM 595 C C . HIS A 1 79 ? -24.880 2.137 9.401 1.00 82.25 79 HIS A C 1
ATOM 597 O O . HIS A 1 79 ? -25.692 2.372 8.511 1.00 82.25 79 HIS A O 1
ATOM 603 N N . CYS A 1 80 ? -23.938 3.019 9.753 1.00 82.00 80 CYS A N 1
ATOM 604 C CA . CYS A 1 80 ? -23.783 4.341 9.132 1.00 82.00 80 CYS A CA 1
ATOM 605 C C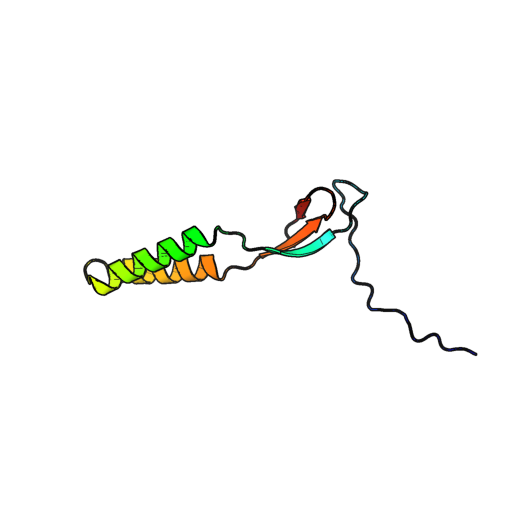 . CYS A 1 80 ? -22.544 4.461 8.234 1.00 82.00 80 CYS A C 1
ATOM 607 O O . CYS A 1 80 ? -22.337 5.513 7.638 1.00 82.00 80 CYS A O 1
ATOM 609 N N . GLY A 1 81 ? -21.693 3.431 8.166 1.00 76.81 81 GLY A N 1
ATOM 610 C CA . GLY A 1 81 ? -20.457 3.468 7.381 1.00 76.81 81 GLY A CA 1
ATOM 611 C C . GLY A 1 81 ? -19.386 4.421 7.920 1.00 76.81 81 GLY A C 1
ATOM 612 O O . GLY A 1 81 ? -18.401 4.667 7.232 1.00 76.81 81 GLY A O 1
ATOM 613 N N . ALA A 1 82 ? -19.553 4.961 9.134 1.00 78.88 82 ALA A N 1
ATOM 614 C CA . ALA A 1 82 ? -18.554 5.824 9.756 1.00 78.88 82 ALA A CA 1
ATOM 615 C C . ALA A 1 82 ? -17.223 5.077 9.921 1.00 78.88 82 ALA A C 1
ATOM 617 O O . ALA A 1 82 ? -17.201 3.948 10.419 1.00 78.88 82 ALA A O 1
ATOM 618 N N . ILE A 1 83 ? -16.135 5.731 9.512 1.00 76.12 83 ILE A N 1
ATOM 619 C CA . ILE A 1 83 ? -14.769 5.208 9.566 1.00 76.12 83 ILE A CA 1
ATOM 620 C C . ILE A 1 83 ? -14.010 6.001 10.624 1.00 76.12 83 ILE A C 1
ATOM 622 O O . ILE A 1 83 ? -13.908 7.222 10.521 1.00 76.12 83 ILE A O 1
ATOM 626 N N . VAL A 1 84 ? -13.484 5.317 11.638 1.00 75.00 84 VAL A N 1
ATOM 627 C CA . VAL A 1 84 ? -12.630 5.929 12.661 1.00 75.00 84 VAL A CA 1
ATOM 628 C C . VAL A 1 84 ? -11.249 5.302 12.581 1.00 75.00 84 VAL A C 1
ATOM 630 O O . VAL A 1 84 ? -11.090 4.080 12.663 1.00 75.00 84 VAL A O 1
ATOM 633 N N . GLU A 1 85 ? -10.243 6.150 12.390 1.00 63.31 85 GLU A N 1
ATOM 634 C CA . GLU A 1 85 ? -8.849 5.727 12.409 1.00 63.31 85 GLU A CA 1
ATOM 635 C C . GLU A 1 85 ? -8.462 5.336 13.833 1.00 63.31 85 GLU A C 1
ATOM 637 O O . GLU A 1 85 ? -8.723 6.069 14.788 1.00 63.31 85 GLU A O 1
ATOM 642 N N . ARG A 1 86 ? -7.862 4.154 13.984 1.00 57.72 86 ARG A N 1
ATOM 643 C CA . ARG A 1 86 ? -7.273 3.751 15.257 1.00 57.72 86 ARG A CA 1
ATOM 644 C C . ARG A 1 86 ? -5.923 4.461 15.369 1.00 57.72 86 ARG A C 1
ATOM 646 O O . ARG A 1 86 ? -5.006 4.095 14.637 1.00 57.72 86 ARG A O 1
ATOM 653 N N . VAL A 1 87 ? -5.858 5.499 16.203 1.00 57.03 87 VAL A N 1
ATOM 654 C CA . VAL A 1 87 ? -4.601 6.163 16.595 1.00 57.03 87 VAL A CA 1
ATOM 655 C C . VAL A 1 87 ? -3.845 5.267 17.567 1.00 57.03 87 VAL A C 1
ATOM 657 O O . VAL A 1 87 ? -4.523 4.653 18.426 1.00 57.03 87 VAL A O 1
#

pLDDT: mean 77.13, std 14.91, range [34.25, 93.69]

Secondary structure (DSSP, 8-state):
--------------B-TTTSSSBEEEEEE-SS-HHHHHHHHHHHHHHHHHSSSHHHHHHHHHHHHHHHH--EEEEEETTT--EEE--